Protein AF-A0A415VH23-F1 (afdb_monomer_lite)

pLDDT: mean 89.19, std 5.65, range [66.31, 95.5]

Foldseek 3Di:
DDDADPPDDWDKDKDFDPDPDQPQAPVVVPDPDCCVPPCVPDVQALVRDPVSTHIGIDTDD

Structure (mmCIF, N/CA/C/O backbone):
data_AF-A0A415VH23-F1
#
_entry.id   AF-A0A415VH23-F1
#
loop_
_atom_site.group_PDB
_atom_site.id
_atom_site.type_symbol
_atom_site.label_atom_id
_atom_site.label_alt_id
_atom_site.label_comp_id
_atom_site.label_asym_id
_atom_site.label_entity_id
_atom_site.label_seq_id
_atom_site.pdbx_PDB_ins_code
_atom_site.Cartn_x
_atom_site.Cartn_y
_atom_site.Cartn_z
_atom_site.occupancy
_atom_site.B_iso_or_equiv
_atom_site.auth_seq_id
_atom_site.auth_comp_id
_atom_site.auth_asym_id
_atom_site.auth_atom_id
_atom_site.pdbx_PDB_model_num
ATOM 1 N N . MET A 1 1 ? 9.268 -8.321 5.672 1.00 66.31 1 MET A N 1
ATOM 2 C CA . MET A 1 1 ? 8.134 -8.781 4.852 1.00 66.31 1 MET A CA 1
ATOM 3 C C . MET A 1 1 ? 7.268 -9.673 5.725 1.00 66.31 1 MET A C 1
ATOM 5 O O . MET A 1 1 ? 7.806 -10.595 6.328 1.00 66.31 1 MET A O 1
ATOM 9 N N . GLU A 1 2 ? 5.992 -9.329 5.888 1.00 72.12 2 GLU A N 1
ATOM 10 C CA . GLU A 1 2 ? 5.020 -10.134 6.641 1.00 72.12 2 GLU A CA 1
ATOM 11 C C . GLU A 1 2 ? 4.757 -11.460 5.901 1.00 72.12 2 GLU A C 1
ATOM 13 O O . GLU A 1 2 ? 4.612 -11.455 4.679 1.00 72.12 2 GLU A O 1
ATOM 18 N N . ASP A 1 3 ? 4.721 -12.584 6.624 1.00 81.50 3 ASP A N 1
ATOM 19 C CA . ASP A 1 3 ? 4.407 -13.905 6.062 1.00 81.50 3 ASP A CA 1
ATOM 20 C C . ASP A 1 3 ? 2.894 -14.141 6.128 1.00 81.50 3 ASP A C 1
ATOM 22 O O . ASP A 1 3 ? 2.330 -14.426 7.187 1.00 81.50 3 ASP A O 1
ATOM 26 N N . LEU A 1 4 ? 2.222 -13.932 4.998 1.00 85.88 4 LEU A N 1
ATOM 27 C CA . LEU A 1 4 ? 0.773 -14.034 4.876 1.00 85.88 4 LEU A CA 1
ATOM 28 C C . LEU A 1 4 ? 0.410 -15.449 4.410 1.00 85.88 4 LEU A C 1
ATOM 30 O O . LEU A 1 4 ? 0.682 -15.789 3.255 1.00 85.88 4 LEU A O 1
ATOM 34 N N . PRO A 1 5 ? -0.209 -16.291 5.261 1.00 90.12 5 PRO A N 1
ATOM 35 C CA . PRO A 1 5 ? -0.453 -17.679 4.904 1.00 90.12 5 PRO A CA 1
ATOM 36 C C . PRO A 1 5 ? -1.444 -17.796 3.746 1.00 90.12 5 PRO A C 1
ATOM 38 O O . PRO A 1 5 ? -2.349 -16.970 3.582 1.00 90.12 5 PRO A O 1
ATOM 41 N N . VAL A 1 6 ? -1.301 -18.869 2.966 1.00 92.44 6 VAL A N 1
ATOM 42 C CA . VAL A 1 6 ? -2.222 -19.204 1.872 1.00 92.44 6 VAL A CA 1
ATOM 43 C C . VAL A 1 6 ? -3.656 -19.266 2.407 1.00 92.44 6 VAL A C 1
ATOM 45 O O . VAL A 1 6 ? -3.934 -19.977 3.370 1.00 92.44 6 VAL A O 1
ATOM 48 N N . GLY A 1 7 ? -4.562 -18.520 1.770 1.00 94.56 7 GLY A N 1
ATOM 49 C CA . GLY A 1 7 ? -5.960 -18.390 2.196 1.00 94.56 7 GLY A CA 1
ATOM 50 C C . GLY A 1 7 ? -6.249 -17.172 3.078 1.00 94.56 7 GLY A C 1
ATOM 51 O O . GLY A 1 7 ? -7.402 -16.961 3.443 1.00 94.56 7 GLY A O 1
ATOM 52 N N . SER A 1 8 ? -5.243 -16.355 3.400 1.00 92.31 8 SER A N 1
ATOM 53 C CA . SER A 1 8 ? -5.464 -15.076 4.080 1.00 92.31 8 SER A CA 1
ATOM 54 C C . SER A 1 8 ? -6.196 -14.088 3.182 1.00 92.31 8 SER A C 1
ATOM 56 O O . SER A 1 8 ? -5.822 -13.887 2.027 1.00 92.31 8 SER A O 1
ATOM 58 N N . GLU A 1 9 ? -7.183 -13.404 3.752 1.00 93.12 9 GLU A N 1
ATOM 59 C CA . GLU A 1 9 ? -7.791 -12.219 3.159 1.00 93.12 9 GLU A CA 1
ATOM 60 C C . GLU A 1 9 ? -7.265 -10.971 3.871 1.00 93.12 9 GLU A C 1
ATOM 62 O O . GLU A 1 9 ? -7.155 -10.930 5.100 1.00 93.12 9 GLU A O 1
ATOM 67 N N . ILE A 1 10 ? -6.918 -9.945 3.095 1.00 90.81 10 ILE A N 1
ATOM 68 C CA . ILE A 1 10 ? -6.444 -8.668 3.623 1.00 90.81 10 ILE A CA 1
ATOM 69 C C . ILE A 1 10 ? -7.238 -7.561 2.963 1.00 90.81 10 ILE A C 1
ATOM 71 O O . ILE A 1 10 ? -7.255 -7.431 1.740 1.00 90.81 10 ILE A O 1
ATOM 75 N N . VAL A 1 11 ? -7.847 -6.724 3.795 1.00 94.50 11 VAL A N 1
ATOM 76 C CA . VAL A 1 11 ? -8.548 -5.528 3.345 1.00 94.50 11 VAL A CA 1
ATOM 77 C C . VAL A 1 11 ? -7.638 -4.325 3.546 1.00 94.50 11 VAL A C 1
ATOM 79 O O . VAL A 1 11 ? -7.229 -4.007 4.667 1.00 94.50 11 VAL A O 1
ATOM 82 N N . LEU A 1 12 ? -7.335 -3.637 2.447 1.00 94.19 12 LEU A N 1
ATOM 83 C CA . LEU A 1 12 ? -6.622 -2.366 2.462 1.00 94.19 12 LEU A CA 1
ATOM 84 C C . LEU A 1 12 ? -7.614 -1.223 2.269 1.00 94.19 12 LEU A C 1
ATOM 86 O O . LEU A 1 12 ? -8.383 -1.196 1.309 1.00 94.19 12 LEU A O 1
ATOM 90 N N . LYS A 1 13 ? -7.569 -0.248 3.172 1.00 95.50 13 LYS A N 1
ATOM 91 C CA . LYS A 1 13 ? -8.293 1.012 3.051 1.00 95.50 13 LYS A CA 1
ATOM 92 C C . LYS A 1 13 ? -7.350 2.083 2.521 1.00 95.50 13 LYS A C 1
ATOM 94 O O . LYS A 1 13 ? -6.263 2.279 3.062 1.00 95.50 13 LYS A O 1
ATOM 99 N N . VAL A 1 14 ? -7.798 2.802 1.497 1.00 93.88 14 VAL A N 1
ATOM 100 C CA . VAL A 1 14 ? -7.141 4.028 1.035 1.00 93.88 14 VAL A CA 1
ATOM 101 C C . VAL A 1 14 ? -7.524 5.149 1.994 1.00 93.88 14 VAL A C 1
ATOM 103 O O . VAL A 1 14 ? -8.710 5.435 2.173 1.00 93.88 14 VAL A O 1
ATOM 106 N N . VAL A 1 15 ? -6.535 5.753 2.644 1.00 94.56 15 VAL A N 1
ATOM 107 C CA . VAL A 1 15 ? -6.729 6.855 3.592 1.00 94.56 15 VAL A CA 1
ATOM 108 C C . VAL A 1 15 ? -5.961 8.077 3.128 1.00 94.56 15 VAL A C 1
ATOM 110 O O . VAL A 1 15 ? -4.847 7.953 2.627 1.00 94.56 15 VAL A O 1
ATOM 113 N N . GLU A 1 16 ? -6.558 9.249 3.304 1.00 95.25 16 GLU A N 1
ATOM 114 C CA . GLU A 1 16 ? -5.876 10.525 3.105 1.00 95.25 16 GLU A CA 1
ATOM 115 C C . GLU A 1 16 ? -4.748 10.694 4.128 1.00 95.25 16 GLU A C 1
ATOM 117 O O . GLU A 1 16 ? -4.860 10.262 5.278 1.00 95.25 16 GLU A O 1
ATOM 122 N N . THR A 1 17 ? -3.655 11.313 3.698 1.00 93.38 17 THR A N 1
ATOM 123 C CA . THR A 1 17 ? -2.516 11.670 4.542 1.00 93.38 17 THR A CA 1
ATOM 124 C C . THR A 1 17 ? -2.018 13.062 4.170 1.00 93.38 17 THR A C 1
ATOM 126 O O . THR A 1 17 ? -2.114 13.476 3.020 1.00 93.38 17 THR A O 1
ATOM 129 N N . GLU A 1 18 ? -1.448 13.784 5.129 1.00 87.06 18 GLU A N 1
ATOM 130 C CA . GLU A 1 18 ? -0.751 15.052 4.864 1.00 87.06 18 GLU A CA 1
ATOM 131 C C . GLU A 1 18 ? 0.713 14.826 4.447 1.00 87.06 18 GLU A C 1
ATOM 133 O O . GLU A 1 18 ? 1.388 15.740 3.983 1.00 87.06 18 GLU A O 1
ATOM 138 N N . LYS A 1 19 ? 1.213 13.596 4.601 1.00 80.38 19 LYS A N 1
ATOM 139 C CA . LYS A 1 19 ? 2.599 13.223 4.319 1.00 80.38 19 LYS A CA 1
ATOM 140 C C . LYS A 1 19 ? 2.780 12.812 2.858 1.00 80.38 19 LYS A C 1
ATOM 142 O O . LYS A 1 19 ? 2.048 11.957 2.371 1.00 80.38 19 LYS A O 1
ATOM 147 N N . GLU A 1 20 ? 3.801 13.354 2.199 1.00 77.44 20 GLU A N 1
ATOM 148 C CA . GLU A 1 20 ? 4.228 12.912 0.857 1.00 77.44 20 GLU A CA 1
ATOM 149 C C . GLU A 1 20 ? 5.110 11.654 0.888 1.00 77.44 20 GLU A C 1
ATOM 151 O O . GLU A 1 20 ? 5.340 11.018 -0.138 1.00 77.44 20 GLU A O 1
ATOM 156 N N . GLU A 1 21 ? 5.594 11.272 2.070 1.00 84.12 21 GLU A N 1
ATOM 157 C CA . GLU A 1 21 ? 6.401 10.071 2.268 1.00 84.12 21 GLU A CA 1
ATOM 158 C C . GLU A 1 21 ? 5.554 8.788 2.290 1.00 84.12 21 GLU A C 1
ATOM 160 O O . GLU A 1 21 ? 4.433 8.738 2.808 1.00 84.12 21 GLU A O 1
ATOM 165 N N . CYS A 1 22 ? 6.141 7.705 1.779 1.00 89.12 22 CYS 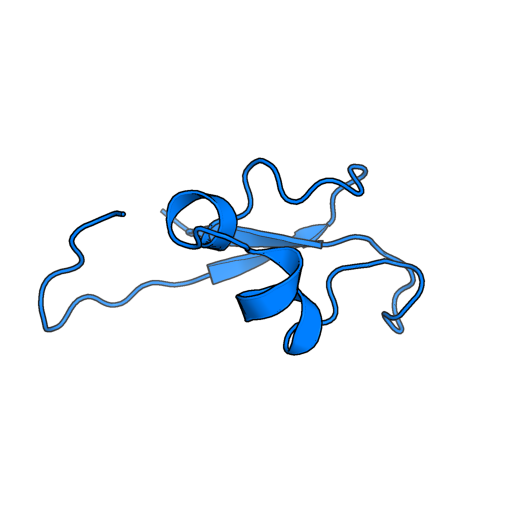A N 1
ATOM 166 C CA . CYS A 1 22 ? 5.536 6.373 1.806 1.00 89.12 22 CYS A CA 1
ATOM 167 C C . CYS A 1 22 ? 5.551 5.712 3.191 1.00 89.12 22 CYS A C 1
ATOM 169 O O . CYS A 1 22 ? 4.836 4.730 3.395 1.00 89.12 22 CYS A O 1
ATOM 171 N N . ASN A 1 23 ? 6.296 6.286 4.143 1.00 87.38 23 ASN A N 1
ATOM 172 C CA . ASN A 1 23 ? 6.445 5.773 5.499 1.00 87.38 23 ASN A CA 1
ATOM 173 C C . ASN A 1 23 ? 5.081 5.476 6.145 1.00 87.38 23 ASN A C 1
ATOM 175 O O . ASN A 1 23 ? 4.223 6.354 6.309 1.00 87.38 23 ASN A O 1
ATOM 179 N N . GLY A 1 24 ? 4.890 4.209 6.517 1.00 86.69 24 GLY A N 1
ATOM 180 C CA . GLY A 1 24 ? 3.670 3.692 7.137 1.00 86.69 24 GLY A CA 1
ATOM 181 C C . GLY A 1 24 ? 2.568 3.268 6.159 1.00 86.69 24 GLY A C 1
ATOM 182 O O . GLY A 1 24 ? 1.492 2.870 6.609 1.00 86.69 24 GLY A O 1
ATOM 183 N N . CYS A 1 25 ? 2.772 3.355 4.846 1.00 92.38 25 CYS A N 1
ATOM 184 C CA . CYS A 1 25 ? 1.934 2.643 3.884 1.00 92.38 25 CYS A CA 1
ATOM 185 C C . CYS A 1 25 ? 2.131 1.131 4.069 1.00 92.38 25 CYS A C 1
ATOM 187 O O . CYS A 1 25 ? 3.251 0.680 4.274 1.00 92.38 25 CYS A O 1
ATOM 189 N N . PHE A 1 26 ? 1.072 0.334 3.936 1.00 91.88 26 PHE A N 1
ATOM 190 C CA . PHE A 1 26 ? 1.152 -1.129 4.013 1.00 91.88 26 PHE A CA 1
ATOM 191 C C . PHE A 1 26 ? 2.246 -1.704 3.096 1.00 91.88 26 PHE A C 1
ATOM 193 O O . PHE A 1 26 ? 2.961 -2.628 3.466 1.00 91.88 26 PHE A O 1
ATOM 200 N N . PHE A 1 27 ? 2.409 -1.121 1.908 1.00 90.19 27 PHE A N 1
ATOM 201 C CA . PHE A 1 27 ? 3.388 -1.585 0.931 1.00 90.19 27 PHE A CA 1
ATOM 202 C C . PHE A 1 27 ? 4.841 -1.200 1.250 1.00 90.19 27 PHE A C 1
ATOM 204 O O . PHE A 1 27 ? 5.761 -1.831 0.734 1.00 90.19 27 PHE A O 1
ATOM 211 N N . ASP A 1 28 ? 5.054 -0.194 2.097 1.00 88.75 28 ASP A N 1
ATOM 212 C CA . ASP A 1 28 ? 6.385 0.254 2.529 1.00 88.75 28 ASP A CA 1
ATOM 213 C C . ASP A 1 28 ? 7.074 -0.812 3.393 1.00 88.75 28 ASP A C 1
ATOM 215 O O . ASP A 1 28 ? 8.277 -1.027 3.308 1.00 88.75 28 ASP A O 1
ATOM 219 N N . GLU A 1 29 ? 6.284 -1.576 4.153 1.00 81.75 29 GLU A N 1
ATOM 220 C CA . GLU A 1 29 ? 6.777 -2.655 5.018 1.00 81.75 29 GLU A CA 1
ATOM 221 C C . GLU A 1 29 ? 7.224 -3.910 4.241 1.00 81.75 29 GLU A C 1
ATOM 223 O O . GLU A 1 29 ? 7.905 -4.792 4.786 1.00 81.75 29 GLU A O 1
ATOM 228 N N . ILE A 1 30 ? 6.827 -4.024 2.969 1.00 84.12 30 ILE A N 1
ATOM 229 C CA . ILE A 1 30 ? 7.051 -5.221 2.147 1.00 84.12 30 ILE A CA 1
ATOM 230 C C . ILE A 1 30 ? 7.878 -4.962 0.885 1.00 84.12 30 ILE A C 1
ATOM 232 O O . ILE A 1 30 ? 8.485 -5.903 0.382 1.00 84.12 30 ILE A O 1
ATOM 236 N N . SER A 1 31 ? 7.942 -3.731 0.375 1.00 85.88 31 SER A N 1
ATOM 237 C CA . SER A 1 31 ? 8.716 -3.410 -0.827 1.00 85.88 31 SER A CA 1
ATOM 238 C C . SER A 1 31 ? 10.095 -2.857 -0.477 1.00 85.88 31 SER A C 1
ATOM 240 O O . SER A 1 31 ? 10.214 -1.897 0.275 1.00 85.88 31 SER A O 1
ATOM 242 N N . SER A 1 32 ? 11.147 -3.406 -1.087 1.00 83.88 32 SER A N 1
ATOM 243 C CA . SER A 1 32 ? 12.512 -2.871 -0.973 1.00 83.88 32 SER A CA 1
ATOM 244 C C . SER A 1 32 ? 12.700 -1.527 -1.690 1.00 83.88 32 SER A C 1
ATOM 246 O O . SER A 1 32 ? 13.592 -0.764 -1.329 1.00 83.88 32 SER A O 1
ATOM 248 N N . ASN A 1 33 ? 11.864 -1.235 -2.691 1.00 87.88 33 ASN A N 1
ATOM 249 C CA . ASN A 1 33 ? 11.787 0.053 -3.376 1.00 87.88 33 ASN A CA 1
ATOM 250 C C . ASN A 1 33 ? 10.321 0.358 -3.710 1.00 87.88 33 ASN A C 1
ATOM 252 O O . ASN A 1 33 ? 9.820 0.030 -4.785 1.00 87.88 33 ASN A O 1
ATOM 256 N N . ILE A 1 34 ? 9.591 0.936 -2.756 1.00 90.00 34 ILE A N 1
ATOM 257 C CA . ILE A 1 34 ? 8.157 1.208 -2.918 1.00 90.00 34 ILE A CA 1
ATOM 258 C C . ILE A 1 34 ? 7.859 2.176 -4.073 1.00 90.00 34 ILE A C 1
ATOM 260 O O . ILE A 1 34 ? 6.869 1.993 -4.780 1.00 90.00 34 ILE A O 1
ATOM 264 N N . TYR A 1 35 ? 8.721 3.167 -4.308 1.00 88.00 35 TYR A N 1
ATOM 265 C CA . TYR A 1 35 ? 8.484 4.173 -5.342 1.00 88.00 35 TYR A CA 1
ATOM 266 C C . TYR A 1 35 ? 8.483 3.561 -6.746 1.00 88.00 35 TYR A C 1
ATOM 268 O O . TYR A 1 35 ? 7.622 3.894 -7.556 1.00 88.00 35 TYR A O 1
ATOM 276 N N . GLU A 1 36 ? 9.406 2.636 -7.005 1.00 87.94 36 GLU A N 1
ATOM 277 C CA . GLU A 1 36 ? 9.501 1.920 -8.279 1.00 87.94 36 GLU A CA 1
ATOM 278 C C . GLU A 1 36 ? 8.445 0.813 -8.396 1.00 87.94 36 GLU A C 1
ATOM 280 O O . GLU A 1 36 ? 7.755 0.730 -9.406 1.00 87.94 36 GLU A O 1
ATOM 285 N N . ASN A 1 37 ? 8.274 -0.000 -7.350 1.00 88.19 37 ASN A N 1
ATOM 286 C CA . ASN A 1 37 ? 7.470 -1.224 -7.433 1.00 88.19 37 ASN A CA 1
ATOM 287 C C . ASN A 1 37 ? 5.969 -1.015 -7.195 1.00 88.19 37 ASN A C 1
ATOM 289 O O . ASN A 1 37 ? 5.186 -1.925 -7.447 1.00 88.19 37 ASN A O 1
ATOM 293 N N . VAL A 1 38 ? 5.566 0.110 -6.595 1.00 90.12 38 VAL A N 1
ATOM 294 C CA . VAL A 1 38 ? 4.177 0.329 -6.154 1.00 90.12 38 VAL A CA 1
ATOM 295 C C . VAL A 1 38 ? 3.674 1.694 -6.587 1.00 90.12 38 VAL A C 1
ATOM 297 O O . VAL A 1 38 ? 2.608 1.781 -7.186 1.00 90.12 38 VAL A O 1
ATOM 300 N N . CYS A 1 39 ? 4.419 2.772 -6.328 1.00 89.06 39 CYS A N 1
ATOM 301 C CA . CYS A 1 39 ? 3.960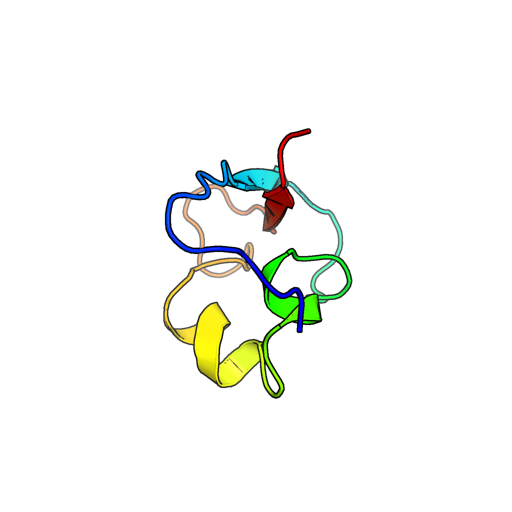 4.120 -6.682 1.00 89.06 39 CYS A CA 1
ATOM 302 C C . CYS A 1 39 ? 3.962 4.394 -8.194 1.00 89.06 39 CYS A C 1
ATOM 304 O O . CYS A 1 39 ? 3.329 5.357 -8.624 1.00 89.06 39 CYS A O 1
ATOM 306 N N . GLY A 1 40 ? 4.628 3.555 -8.995 1.00 84.81 40 GLY A N 1
ATOM 307 C CA . GLY A 1 40 ? 4.485 3.557 -10.452 1.00 84.81 40 GLY A CA 1
ATOM 308 C C . GLY A 1 40 ? 3.107 3.074 -10.920 1.00 84.81 40 GLY A C 1
ATOM 309 O O . GLY A 1 40 ? 2.566 3.613 -11.883 1.00 84.81 40 GLY A O 1
ATOM 310 N N . ASP A 1 41 ? 2.513 2.120 -10.198 1.00 89.69 41 ASP A N 1
ATOM 311 C CA . ASP A 1 41 ? 1.225 1.506 -10.547 1.00 89.69 41 ASP A CA 1
ATOM 312 C C . ASP A 1 41 ? 0.042 2.138 -9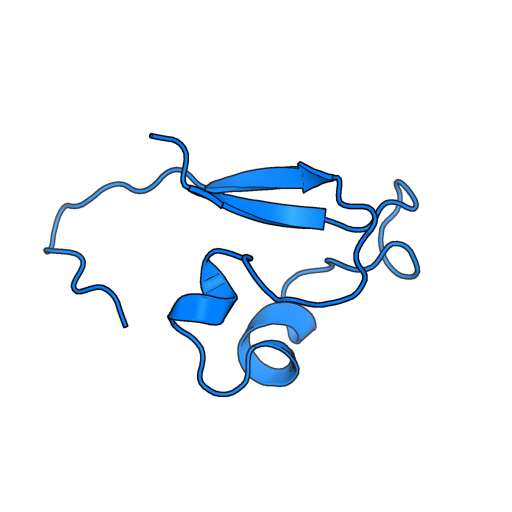.798 1.00 89.69 41 ASP A C 1
ATOM 314 O O . ASP A 1 41 ? -1.082 2.192 -10.305 1.00 89.69 41 ASP A O 1
ATOM 318 N N . PHE A 1 42 ? 0.282 2.651 -8.588 1.00 89.75 42 PHE A N 1
ATOM 319 C CA . PHE A 1 42 ? -0.731 3.269 -7.740 1.00 89.75 42 PHE A CA 1
ATOM 320 C C . PHE A 1 42 ? -0.495 4.766 -7.574 1.00 89.75 42 PHE A C 1
ATOM 322 O O . PHE A 1 42 ? 0.492 5.226 -6.999 1.00 89.75 42 PHE A O 1
ATOM 329 N N . VAL A 1 43 ? -1.488 5.539 -8.010 1.00 90.75 43 VAL A N 1
ATOM 330 C CA . VAL A 1 43 ? -1.485 6.997 -7.913 1.00 90.75 43 VAL A CA 1
ATOM 331 C C . VAL A 1 43 ? -1.761 7.426 -6.465 1.00 90.75 43 VAL A C 1
ATOM 333 O O . VAL A 1 43 ? -2.919 7.552 -6.048 1.00 90.75 43 VAL A O 1
ATOM 336 N N . CYS A 1 44 ? -0.690 7.616 -5.689 1.00 91.81 44 CYS A N 1
ATOM 337 C CA . CYS A 1 44 ? -0.750 7.991 -4.270 1.00 91.81 44 CYS A CA 1
ATOM 338 C C . CYS A 1 44 ? -0.605 9.500 -4.016 1.00 91.81 44 CYS A C 1
ATOM 340 O O . CYS A 1 44 ? -1.103 9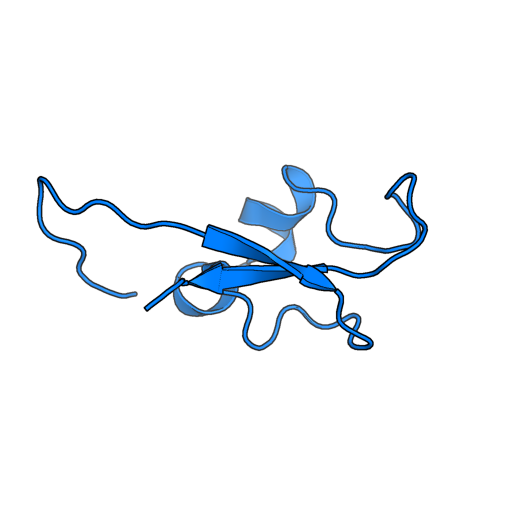.988 -3.005 1.00 91.81 44 CYS A O 1
ATOM 342 N N . SER A 1 45 ? 0.063 10.235 -4.912 1.00 91.19 45 SER A N 1
ATOM 343 C CA . SER A 1 45 ? 0.340 11.667 -4.735 1.00 91.19 45 SER A CA 1
ATOM 344 C C . SER A 1 45 ? -0.850 12.543 -5.131 1.00 91.19 45 SER A C 1
ATOM 346 O O . SER A 1 45 ? -1.491 12.324 -6.159 1.00 91.19 45 SER A O 1
ATOM 348 N N . ALA A 1 46 ? -1.080 13.607 -4.365 1.00 92.62 46 ALA A N 1
ATOM 349 C CA . ALA A 1 46 ? -2.037 14.668 -4.656 1.00 92.62 46 ALA A CA 1
ATOM 350 C C . ALA A 1 46 ? -1.861 15.258 -6.063 1.00 92.62 46 ALA A C 1
ATOM 352 O O . ALA A 1 46 ? -2.844 15.575 -6.724 1.00 92.62 46 ALA A O 1
ATOM 353 N N . SER A 1 47 ? -0.615 15.366 -6.534 1.00 91.56 47 SER A N 1
ATOM 354 C CA . SER A 1 47 ? -0.278 15.946 -7.843 1.00 91.56 47 SER A CA 1
ATOM 355 C C . SER A 1 47 ? -0.842 15.162 -9.031 1.00 91.56 47 SER A C 1
ATOM 357 O O . SER A 1 47 ? -1.048 15.725 -10.105 1.00 91.56 47 SER A O 1
ATOM 359 N N . THR A 1 48 ? -1.099 13.868 -8.847 1.00 89.88 48 THR A N 1
ATOM 360 C CA . THR A 1 48 ? -1.518 12.951 -9.911 1.00 8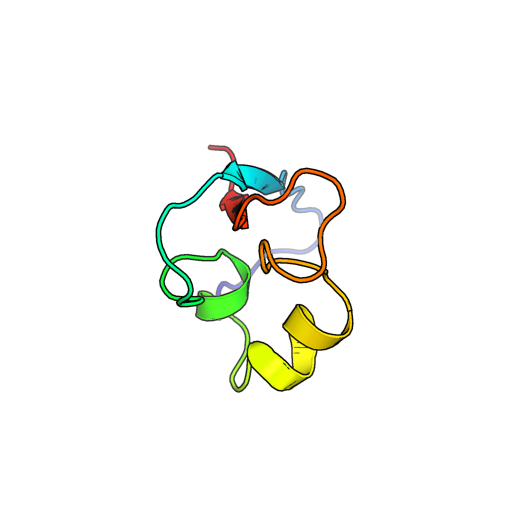9.88 48 THR A CA 1
ATOM 361 C C . THR A 1 48 ? -2.929 12.403 -9.697 1.00 89.88 48 THR A C 1
ATOM 363 O O . THR A 1 48 ? -3.535 11.869 -10.630 1.00 89.88 48 THR A O 1
ATOM 366 N N . ARG A 1 49 ? -3.503 12.561 -8.497 1.00 91.00 49 ARG A N 1
ATOM 367 C CA . ARG A 1 49 ? -4.873 12.141 -8.181 1.00 91.00 49 ARG A CA 1
ATOM 368 C C . ARG A 1 49 ? -5.909 13.211 -8.513 1.00 91.00 49 ARG A C 1
ATOM 370 O O . ARG A 1 49 ? -5.709 14.400 -8.303 1.00 91.00 49 ARG A O 1
ATOM 377 N N . LYS A 1 50 ? -7.093 12.762 -8.940 1.00 92.88 50 LYS A N 1
ATOM 378 C CA . LYS A 1 50 ? -8.235 13.640 -9.261 1.00 92.88 50 LYS A CA 1
ATOM 379 C C . LYS A 1 50 ? -8.786 14.402 -8.053 1.00 92.88 50 LYS A C 1
ATOM 381 O O . LYS A 1 50 ? -9.357 15.470 -8.231 1.00 92.88 50 LYS A O 1
ATOM 386 N N . ASP A 1 51 ? -8.665 13.831 -6.855 1.00 93.69 51 ASP A N 1
ATOM 387 C CA . ASP A 1 51 ? -9.140 14.434 -5.605 1.00 93.69 51 ASP A CA 1
ATOM 388 C C . ASP A 1 51 ? -8.122 15.397 -4.974 1.00 93.69 51 ASP A C 1
ATOM 390 O O . ASP A 1 51 ? -8.459 16.057 -3.995 1.00 93.69 51 ASP A O 1
ATOM 394 N N . GLY A 1 52 ? -6.910 15.505 -5.533 1.00 94.00 52 GLY A N 1
ATOM 395 C CA . GLY A 1 52 ? -5.865 16.401 -5.040 1.00 94.00 52 GLY A CA 1
ATOM 396 C C . GLY A 1 52 ? -5.324 16.032 -3.657 1.00 94.00 52 GLY A C 1
ATOM 397 O O . GLY A 1 52 ? -4.776 16.896 -2.979 1.00 94.00 52 GLY A O 1
ATOM 398 N N . LYS A 1 53 ? -5.494 14.781 -3.209 1.00 94.19 53 LYS A N 1
ATOM 399 C CA . LYS A 1 53 ? -5.131 14.337 -1.854 1.00 94.19 53 LYS A CA 1
ATOM 400 C C . LYS A 1 53 ? -4.004 13.324 -1.885 1.00 94.19 53 LYS A C 1
ATOM 402 O O . LYS A 1 53 ? -4.062 12.390 -2.672 1.00 94.19 53 LYS A O 1
ATOM 407 N N . ASN A 1 54 ? -3.017 13.449 -1.002 1.00 93.88 54 ASN A N 1
ATOM 408 C CA . ASN A 1 54 ? -2.062 12.363 -0.794 1.00 93.88 54 ASN A CA 1
ATOM 409 C C . ASN A 1 54 ? -2.773 11.214 -0.072 1.00 93.88 54 ASN A C 1
ATOM 411 O O . ASN A 1 54 ? -3.584 11.448 0.828 1.00 93.88 54 ASN A O 1
ATOM 415 N N . VAL A 1 55 ? -2.482 9.972 -0.453 1.00 94.44 55 VAL A N 1
ATOM 416 C CA . VAL A 1 55 ? -3.091 8.795 0.171 1.00 94.44 55 VAL A CA 1
ATOM 417 C C . VAL A 1 55 ? -2.074 7.719 0.517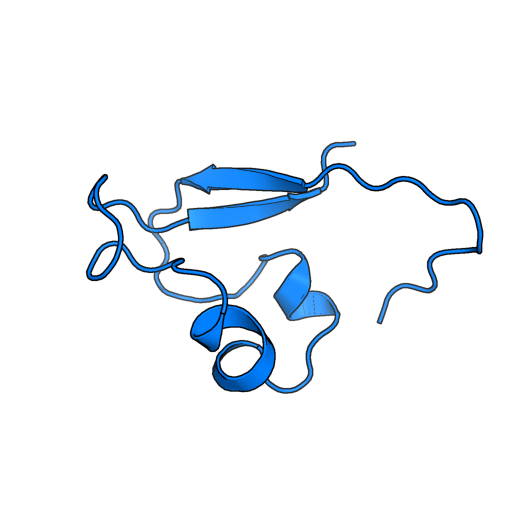 1.00 94.44 55 VAL A C 1
ATOM 419 O O . VAL A 1 55 ? -1.025 7.595 -0.108 1.00 94.44 55 VAL A O 1
ATOM 422 N N . GLN A 1 56 ? -2.429 6.894 1.496 1.00 94.50 56 GLN A N 1
ATOM 423 C CA . GLN A 1 56 ? -1.719 5.668 1.842 1.00 94.50 56 GLN A CA 1
ATOM 424 C C . GLN A 1 56 ? -2.694 4.493 1.909 1.00 94.50 56 GLN A C 1
ATOM 426 O O . GLN A 1 56 ? -3.877 4.654 2.216 1.00 94.50 56 GLN A O 1
ATOM 431 N N . PHE A 1 57 ? -2.180 3.290 1.667 1.00 93.88 57 PHE A N 1
ATOM 432 C CA . PHE A 1 57 ? -2.914 2.052 1.895 1.00 93.88 57 PHE A CA 1
ATOM 433 C C . PHE A 1 57 ? -2.655 1.588 3.323 1.00 93.88 57 PHE A C 1
ATOM 435 O O . PHE A 1 57 ? -1.505 1.424 3.724 1.00 93.88 57 PHE A O 1
ATOM 442 N N . LYS A 1 58 ? -3.714 1.391 4.104 1.00 93.12 58 LYS A N 1
ATOM 443 C CA . LYS A 1 58 ? -3.628 0.894 5.481 1.00 93.12 58 LYS A CA 1
ATOM 444 C C . LYS A 1 58 ? -4.437 -0.380 5.607 1.00 93.12 58 LYS A C 1
ATOM 446 O O . LYS A 1 58 ? -5.551 -0.459 5.093 1.00 93.12 58 LYS A O 1
ATOM 451 N N . ARG A 1 59 ? -3.904 -1.356 6.334 1.00 91.81 59 ARG A N 1
ATOM 452 C CA . ARG A 1 59 ? -4.650 -2.564 6.676 1.00 91.81 59 ARG A CA 1
ATOM 453 C C . ARG A 1 59 ? -5.796 -2.219 7.623 1.00 91.81 59 ARG A C 1
ATOM 455 O O . ARG A 1 59 ? -5.602 -1.496 8.601 1.00 91.81 59 ARG A O 1
ATOM 462 N N . VAL A 1 60 ? -6.980 -2.738 7.326 1.00 90.75 60 VAL A N 1
ATOM 463 C CA . VAL A 1 60 ? -8.108 -2.728 8.261 1.00 90.75 60 VAL A CA 1
ATOM 464 C C . VAL A 1 60 ? -7.922 -3.907 9.216 1.00 90.75 60 VAL A C 1
ATOM 466 O O . VAL A 1 60 ? -7.655 -5.020 8.763 1.00 90.75 60 VAL A O 1
ATOM 469 N N . LYS A 1 61 ? -7.984 -3.639 10.523 1.00 77.75 61 LYS A N 1
ATOM 470 C CA . LYS A 1 61 ? -7.987 -4.668 11.571 1.00 77.75 61 LYS A CA 1
ATOM 471 C C . LYS A 1 61 ? -9.405 -5.135 11.854 1.00 77.75 61 LYS A C 1
ATOM 473 O O . LYS A 1 61 ? -10.308 -4.271 11.779 1.00 77.75 61 LYS A O 1
#

Sequence (61 aa):
MEDLPVGSEIVLKVVETEKEECNGCFFDEISSNIYENVCGDFVCSASTRKDGKNVQFKRVK

Secondary structure (DSSP, 8-state):
-----TT---PEEEEE-S--S-TT-TTTTT-SSHHHHTTTTS--STTTSTT---EEEEE--

Radius of gyration: 12.21 Å; chains: 1; bounding box: 22×36×22 Å